Protein AF-A0A2X2VNS3-F1 (afdb_monomer)

Nearest PDB structures (foldseek):
  2ezb-assembly1_A  TM=9.519E-01  e=1.029E-13  Escherichia coli
  2kx9-assembly1_A  TM=9.289E-01  e=7.110E-14  Escherichia coli K-12
  2l5h-assembly1_B  TM=9.046E-01  e=1.571E-13  Escherichia coli
  5woy-assembly1_A  TM=9.059E-01  e=3.311E-08  Caldanaerobacter subterraneus subsp. tengcongensis MB4
  2wqd-assembly1_A-2  TM=8.860E-01  e=8.130E-08  Staphylococcus aureus

Foldseek 3Di:
DVVLLVLLVVLLVLLCVPVNPVLNVLSVVLSVVVPDPVLVVQLVCCCPVVVDDSLVSLCVSLLVVLVVQCPDPDPVSVVVSLVSVVSSVSVSCVSVVHDDDQQLPQ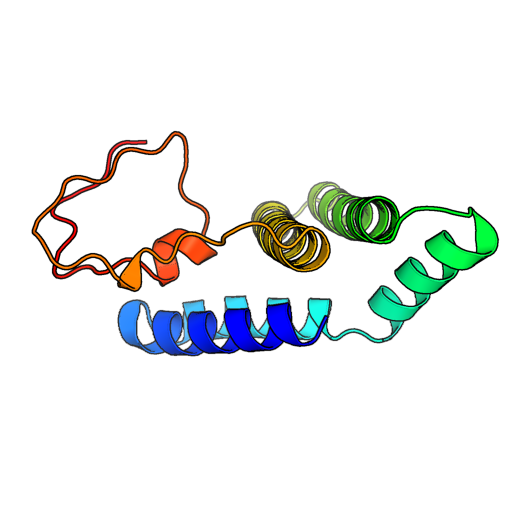DAADEAEDPDARSSRVSRHPPVRHPYYDD

Structure (mmCIF, N/CA/C/O backbone):
data_AF-A0A2X2VNS3-F1
#
_entry.id   AF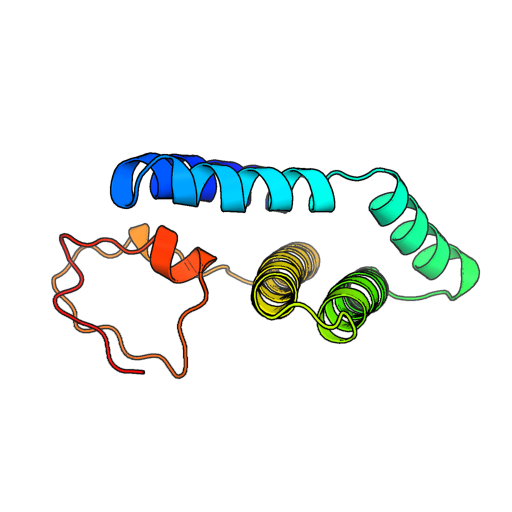-A0A2X2VNS3-F1
#
loop_
_atom_site.group_PDB
_atom_site.id
_atom_site.type_symbol
_atom_site.label_atom_id
_atom_site.label_alt_id
_atom_site.label_comp_id
_atom_site.label_asym_id
_atom_site.label_entity_id
_atom_site.label_seq_id
_atom_site.pdbx_PDB_ins_code
_atom_site.Cartn_x
_atom_site.Cartn_y
_atom_site.Cartn_z
_atom_site.occupancy
_atom_site.B_iso_or_equiv
_atom_site.auth_seq_id
_atom_site.auth_comp_id
_atom_site.auth_asym_id
_atom_site.auth_atom_id
_atom_site.pdbx_PDB_model_num
ATOM 1 N N . MET A 1 1 ? -0.834 5.823 -11.624 1.00 69.62 1 MET A N 1
ATOM 2 C CA . MET A 1 1 ? -0.604 6.571 -10.373 1.00 69.62 1 MET A CA 1
ATOM 3 C C . MET A 1 1 ? -1.795 7.426 -9.920 1.00 69.62 1 MET A C 1
ATOM 5 O O . MET A 1 1 ? -2.358 7.085 -8.888 1.00 69.62 1 MET A O 1
ATOM 9 N N . PRO A 1 2 ? -2.310 8.429 -10.669 1.00 79.25 2 PRO A N 1
ATOM 10 C CA . PRO A 1 2 ? -3.114 9.521 -10.077 1.00 79.25 2 PRO A CA 1
ATOM 11 C C . PRO A 1 2 ? -4.425 9.086 -9.406 1.00 79.25 2 PRO A C 1
ATOM 13 O O . PRO A 1 2 ? -4.847 9.638 -8.394 1.00 79.25 2 PRO A O 1
ATOM 16 N N . ARG A 1 3 ? -5.084 8.060 -9.961 1.00 83.94 3 ARG A N 1
ATOM 17 C CA . ARG A 1 3 ? -6.322 7.506 -9.395 1.00 83.94 3 ARG A CA 1
ATOM 18 C C . ARG A 1 3 ? -6.085 6.792 -8.062 1.00 83.94 3 ARG A C 1
ATOM 20 O O . ARG A 1 3 ? -6.951 6.848 -7.196 1.00 83.94 3 ARG A O 1
ATOM 27 N N . ALA A 1 4 ? -4.946 6.117 -7.917 1.00 82.75 4 ALA A N 1
ATOM 28 C CA . ALA A 1 4 ? -4.584 5.433 -6.683 1.00 82.75 4 ALA A CA 1
ATOM 29 C C . ALA A 1 4 ? -4.241 6.453 -5.589 1.00 82.75 4 ALA A C 1
ATOM 31 O O . ALA A 1 4 ? -4.799 6.345 -4.501 1.00 82.75 4 ALA A O 1
ATOM 32 N N . SER A 1 5 ? -3.461 7.494 -5.908 1.00 84.12 5 SER A N 1
ATOM 33 C CA . SER A 1 5 ? -3.164 8.590 -4.973 1.00 84.12 5 SER A CA 1
ATOM 34 C C . SER A 1 5 ? -4.436 9.279 -4.476 1.00 84.12 5 SER A C 1
ATOM 36 O O . SER A 1 5 ? -4.654 9.377 -3.275 1.00 84.12 5 SER A O 1
ATOM 38 N N . ALA A 1 6 ? -5.360 9.641 -5.376 1.00 86.56 6 ALA A N 1
ATOM 39 C CA . ALA A 1 6 ? -6.626 10.274 -4.987 1.00 86.56 6 ALA A CA 1
ATOM 40 C C . ALA A 1 6 ? -7.497 9.391 -4.069 1.00 86.56 6 ALA A C 1
ATOM 42 O O . ALA A 1 6 ? -8.211 9.890 -3.201 1.00 86.56 6 ALA A O 1
ATOM 43 N N . GLN A 1 7 ? -7.462 8.069 -4.260 1.00 85.00 7 GLN A N 1
ATOM 44 C CA . GLN A 1 7 ? -8.169 7.134 -3.384 1.00 85.00 7 GLN A CA 1
ATOM 45 C C . GLN A 1 7 ? -7.502 7.008 -2.015 1.00 85.00 7 GLN A C 1
ATOM 47 O O . GLN A 1 7 ? -8.210 6.921 -1.016 1.00 85.00 7 GLN A O 1
ATOM 52 N N . LEU A 1 8 ? -6.170 6.974 -1.974 1.00 85.56 8 LEU A N 1
ATOM 53 C CA . LEU A 1 8 ? -5.410 6.923 -0.728 1.00 85.56 8 LEU A CA 1
ATOM 54 C C . LEU A 1 8 ? -5.555 8.218 0.068 1.00 85.56 8 LEU A C 1
ATOM 56 O O . LEU A 1 8 ? -5.700 8.145 1.278 1.00 85.56 8 LEU A O 1
ATOM 60 N N . GLU A 1 9 ? -5.642 9.374 -0.588 1.00 87.94 9 GLU A N 1
ATOM 61 C CA . GLU A 1 9 ? -5.968 10.648 0.064 1.00 87.94 9 GLU A CA 1
ATOM 62 C C . GLU A 1 9 ? -7.337 10.600 0.758 1.00 87.94 9 GLU A C 1
ATOM 64 O O . GLU A 1 9 ? -7.467 10.951 1.929 1.00 87.94 9 GLU A O 1
ATOM 69 N N . ALA A 1 10 ? -8.361 10.060 0.088 1.00 87.50 10 ALA A N 1
ATOM 70 C CA . ALA A 1 10 ? -9.671 9.876 0.714 1.00 87.50 10 ALA A CA 1
ATOM 71 C C . ALA A 1 10 ? -9.630 8.891 1.901 1.00 87.50 10 ALA A C 1
ATOM 73 O O . ALA A 1 10 ? -10.353 9.073 2.882 1.00 87.50 10 ALA A O 1
ATOM 74 N N . ILE A 1 11 ? -8.790 7.849 1.823 1.00 85.25 11 ILE A N 1
ATOM 75 C CA . ILE A 1 11 ? -8.554 6.913 2.935 1.00 85.25 11 ILE A CA 1
ATOM 76 C C . ILE A 1 11 ? -7.856 7.622 4.090 1.00 85.25 11 ILE A C 1
ATOM 78 O O . ILE A 1 11 ? -8.303 7.479 5.222 1.00 85.25 11 ILE A O 1
ATOM 82 N N . LYS A 1 12 ? -6.814 8.406 3.804 1.00 87.38 12 LYS A N 1
ATOM 83 C CA . LYS A 1 12 ? -6.035 9.176 4.775 1.00 87.38 12 LYS A CA 1
ATOM 84 C C . LYS A 1 12 ? -6.942 10.078 5.604 1.00 87.38 12 LYS A C 1
ATOM 86 O O . LYS A 1 12 ? -6.962 9.952 6.824 1.00 87.38 12 LYS A O 1
ATOM 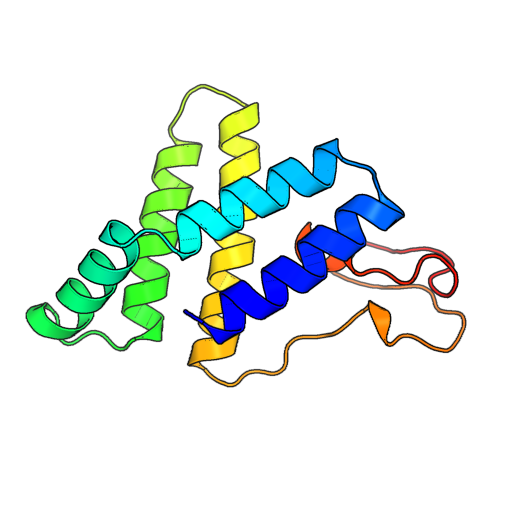91 N N . THR A 1 13 ? -7.756 10.912 4.949 1.00 87.38 13 THR A N 1
ATOM 92 C CA . THR A 1 13 ? -8.695 11.808 5.644 1.00 87.38 13 THR A CA 1
ATOM 93 C C . THR A 1 13 ? -9.644 11.026 6.549 1.00 87.38 13 THR A C 1
ATOM 95 O O . THR A 1 13 ? -9.822 11.363 7.717 1.00 87.38 13 THR A O 1
ATOM 98 N N . LYS A 1 14 ? -10.214 9.928 6.044 1.00 83.94 14 LYS A N 1
ATOM 99 C CA . LYS A 1 14 ? -11.145 9.102 6.816 1.00 83.94 14 LYS A CA 1
ATOM 100 C C . LYS A 1 14 ? -10.473 8.383 7.988 1.00 83.94 14 LYS A C 1
ATOM 102 O O . LYS A 1 14 ? -11.080 8.247 9.051 1.00 83.94 14 LYS A O 1
ATOM 107 N N . ALA A 1 15 ? -9.233 7.939 7.806 1.00 82.31 15 ALA A N 1
ATOM 108 C CA . ALA A 1 15 ? -8.428 7.327 8.851 1.00 82.31 15 ALA A CA 1
ATOM 109 C C . ALA A 1 15 ? -8.128 8.330 9.971 1.00 82.31 15 ALA A C 1
ATOM 111 O O . ALA A 1 15 ? -8.299 7.981 11.136 1.00 82.31 15 ALA A O 1
ATOM 112 N N . GLY A 1 16 ? -7.775 9.573 9.626 1.00 84.56 16 GLY A N 1
ATOM 113 C CA . GLY A 1 16 ? -7.578 10.660 10.589 1.00 84.56 16 GLY A CA 1
ATOM 114 C C . GLY A 1 16 ? -8.844 10.961 11.396 1.00 84.56 16 GLY A C 1
ATOM 115 O O . GLY A 1 16 ? -8.800 11.009 12.624 1.00 84.56 16 GLY A O 1
ATOM 116 N N . GLU A 1 17 ? -10.001 11.045 10.730 1.00 85.06 17 GLU A N 1
ATOM 117 C CA . GLU A 1 17 ? -11.298 11.267 11.391 1.00 85.06 17 GLU A CA 1
ATOM 118 C C . GLU A 1 17 ? -11.721 10.109 12.311 1.00 85.06 17 GLU A C 1
ATOM 120 O O . GLU A 1 17 ? -12.344 10.336 13.349 1.00 85.06 17 GLU A O 1
ATOM 125 N N . THR A 1 18 ? -11.418 8.866 11.926 1.00 79.44 18 THR A N 1
ATOM 126 C CA . THR A 1 18 ? -11.948 7.663 12.593 1.00 79.44 18 THR A CA 1
ATOM 127 C C . THR A 1 18 ? -11.005 7.111 13.663 1.00 79.44 18 THR A C 1
ATOM 129 O O . THR A 1 18 ? -11.459 6.644 14.707 1.00 79.44 18 THR A O 1
ATOM 132 N N . PHE A 1 19 ? -9.697 7.147 13.408 1.00 78.75 19 PHE A N 1
ATOM 133 C CA . PHE A 1 19 ? -8.667 6.489 14.216 1.00 78.75 19 PHE A CA 1
ATOM 134 C C . PHE A 1 19 ? -7.597 7.456 14.754 1.00 78.75 19 PHE A C 1
ATOM 136 O O . PHE A 1 19 ? -6.793 7.044 15.589 1.00 78.75 19 PHE A O 1
ATOM 143 N N . GLY A 1 20 ? -7.607 8.728 14.335 1.00 83.19 20 GLY A N 1
ATOM 144 C CA . GLY A 1 20 ? -6.710 9.782 14.820 1.00 83.19 20 GLY A CA 1
AT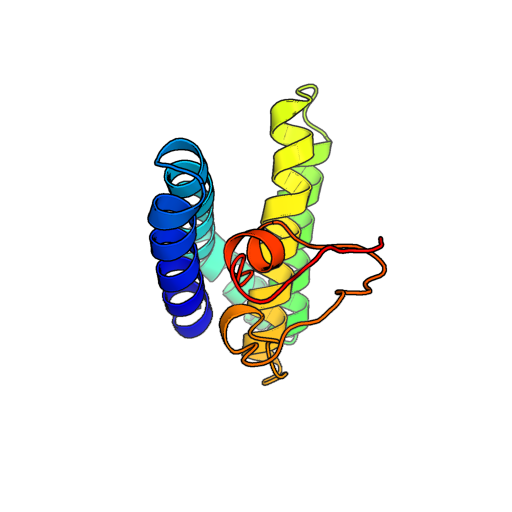OM 145 C C . GLY A 1 20 ? -5.495 10.059 13.926 1.00 83.19 20 GLY A C 1
ATOM 146 O O . GLY A 1 20 ? -5.181 9.303 13.005 1.00 83.19 20 GLY A O 1
ATOM 147 N N . GLU A 1 21 ? -4.790 11.153 14.235 1.00 81.69 21 GLU A N 1
ATOM 148 C CA . GLU A 1 21 ? -3.673 11.709 13.443 1.00 81.69 21 GLU A CA 1
ATOM 149 C C . GLU A 1 21 ? -2.509 10.726 13.238 1.00 81.69 21 GLU A C 1
ATOM 151 O O . GLU A 1 21 ? -1.843 10.753 12.207 1.00 81.69 21 GLU A O 1
ATOM 156 N N . GLU A 1 22 ? -2.279 9.807 14.181 1.00 76.44 22 GLU A N 1
ATOM 157 C CA . GLU A 1 22 ? -1.228 8.795 14.043 1.00 76.44 22 GLU A CA 1
ATOM 158 C C . GLU A 1 22 ? -1.469 7.913 12.814 1.00 76.44 22 GLU A C 1
ATOM 160 O O . GLU A 1 22 ? -0.548 7.694 12.032 1.00 76.44 22 GLU A O 1
ATOM 165 N N . LYS A 1 23 ? -2.714 7.462 12.590 1.00 75.88 23 LYS A N 1
ATOM 166 C CA . LYS A 1 23 ? -3.084 6.674 11.404 1.00 75.88 23 LYS A CA 1
ATOM 167 C C . LYS A 1 23 ? -3.086 7.510 10.130 1.00 75.88 23 LYS A C 1
ATOM 169 O O . LYS A 1 23 ? -2.827 6.965 9.062 1.00 75.88 23 LYS A O 1
ATOM 174 N N . GLU A 1 24 ? -3.329 8.810 10.229 1.00 81.75 24 GLU A N 1
ATOM 175 C CA . GLU A 1 24 ? -3.216 9.725 9.094 1.00 81.75 24 GLU A CA 1
ATOM 176 C C . GLU A 1 24 ? -1.772 9.796 8.573 1.00 81.75 24 GLU A C 1
ATOM 178 O O . GLU A 1 24 ? -1.536 9.587 7.382 1.00 81.75 24 GLU A O 1
ATOM 183 N N . ALA A 1 25 ? -0.802 9.971 9.477 1.00 79.25 25 ALA A N 1
ATOM 184 C CA . ALA A 1 25 ? 0.621 10.043 9.142 1.00 79.25 25 ALA A CA 1
ATOM 185 C C . ALA A 1 25 ? 1.148 8.751 8.487 1.00 79.25 25 ALA A C 1
ATOM 187 O O . ALA A 1 25 ? 2.032 8.792 7.629 1.00 79.25 25 ALA A O 1
ATOM 188 N N . ILE A 1 26 ? 0.579 7.593 8.850 1.00 77.62 26 ILE A N 1
ATOM 189 C CA . ILE A 1 26 ? 0.854 6.309 8.186 1.00 77.62 26 ILE A CA 1
ATOM 190 C C . ILE A 1 26 ? 0.504 6.397 6.694 1.00 77.62 26 ILE A C 1
ATOM 192 O O . ILE A 1 26 ? 1.359 6.130 5.851 1.00 77.62 26 ILE A O 1
ATOM 196 N N . PHE A 1 27 ? -0.732 6.780 6.362 1.00 78.56 27 PHE A N 1
ATOM 197 C CA . PHE A 1 27 ? -1.177 6.870 4.969 1.00 78.56 27 PHE A CA 1
ATOM 198 C C . PHE A 1 27 ? -0.483 7.995 4.196 1.00 78.56 27 PHE A C 1
ATOM 200 O O . PHE A 1 27 ? -0.291 7.866 2.990 1.00 78.56 27 PHE A O 1
ATOM 207 N N . GLU A 1 28 ? -0.068 9.068 4.867 1.00 83.31 28 GLU A N 1
ATOM 208 C CA . GLU A 1 28 ? 0.699 10.145 4.241 1.00 83.31 28 GLU A CA 1
ATOM 209 C C . GLU A 1 28 ? 2.044 9.652 3.690 1.00 83.31 28 GLU A C 1
ATOM 211 O O . GLU A 1 28 ? 2.326 9.842 2.507 1.00 83.31 28 GLU A O 1
ATOM 216 N N . GLY A 1 29 ? 2.837 8.934 4.496 1.00 81.00 29 GLY A N 1
ATOM 217 C CA . GLY A 1 29 ? 4.116 8.376 4.032 1.00 81.00 29 GLY A CA 1
ATOM 218 C C . GLY A 1 29 ? 3.947 7.388 2.872 1.00 81.00 29 GLY A C 1
ATOM 219 O O . GLY A 1 29 ? 4.761 7.322 1.954 1.00 81.00 29 GLY A O 1
ATOM 220 N N . HIS A 1 30 ? 2.841 6.655 2.869 1.00 77.31 30 HIS A N 1
ATOM 221 C CA . HIS A 1 30 ? 2.472 5.735 1.802 1.00 77.31 30 HIS A CA 1
ATOM 222 C C . HIS A 1 30 ? 2.100 6.416 0.482 1.00 77.31 30 HIS A C 1
ATOM 224 O O . HIS A 1 30 ? 2.454 5.916 -0.587 1.00 77.31 30 HIS A O 1
ATOM 230 N N . ILE A 1 31 ? 1.405 7.553 0.542 1.00 83.06 31 ILE A N 1
ATOM 231 C CA . ILE A 1 31 ? 1.106 8.370 -0.640 1.00 83.06 31 ILE A CA 1
ATOM 232 C C . ILE A 1 31 ? 2.400 8.959 -1.197 1.00 83.06 31 ILE A C 1
ATOM 234 O O . ILE A 1 31 ? 2.611 8.878 -2.403 1.00 83.06 31 ILE A O 1
ATOM 238 N N . MET A 1 32 ? 3.293 9.451 -0.331 1.00 84.19 32 MET A N 1
ATOM 239 C CA . MET A 1 32 ? 4.600 9.966 -0.751 1.00 84.19 32 MET A CA 1
ATOM 240 C C . MET A 1 32 ? 5.419 8.915 -1.505 1.00 84.19 32 MET A C 1
ATOM 242 O O . MET A 1 32 ? 5.980 9.229 -2.546 1.00 84.19 32 MET A O 1
ATOM 246 N N . LEU A 1 33 ? 5.434 7.662 -1.035 1.00 80.25 33 LEU A N 1
ATOM 247 C CA . LEU A 1 33 ? 6.111 6.564 -1.735 1.00 80.25 33 LEU A CA 1
ATOM 248 C C . LEU A 1 33 ? 5.492 6.283 -3.115 1.00 80.25 33 LEU A C 1
ATOM 250 O O . LEU A 1 33 ? 6.198 5.997 -4.075 1.00 80.25 33 LEU A O 1
ATOM 254 N N . LEU A 1 34 ? 4.162 6.343 -3.226 1.00 81.75 34 LEU A N 1
ATOM 255 C CA . LEU A 1 34 ? 3.466 6.100 -4.492 1.00 81.75 34 LEU A CA 1
ATOM 256 C C . LEU A 1 34 ? 3.677 7.233 -5.511 1.00 81.75 34 LEU A C 1
ATOM 258 O O . LEU A 1 34 ? 3.612 6.994 -6.718 1.00 81.75 34 LEU A O 1
ATOM 262 N N . GLU A 1 35 ? 3.863 8.455 -5.021 1.00 83.19 35 GLU A N 1
ATOM 263 C CA . GLU A 1 35 ? 4.124 9.659 -5.816 1.00 83.19 35 GLU A CA 1
ATOM 264 C C . GLU A 1 35 ? 5.617 9.906 -6.056 1.00 83.19 35 GLU A C 1
ATOM 266 O O . GLU A 1 35 ? 5.974 10.905 -6.680 1.00 83.19 35 GLU A O 1
ATOM 271 N N . ASP A 1 36 ? 6.479 8.998 -5.597 1.00 86.06 36 ASP A N 1
ATOM 272 C CA . ASP A 1 36 ? 7.913 9.078 -5.823 1.00 86.06 36 ASP A CA 1
ATOM 273 C C . ASP A 1 36 ? 8.231 8.969 -7.325 1.00 86.06 36 ASP A C 1
ATOM 275 O O . ASP A 1 36 ? 7.885 7.992 -8.002 1.00 86.06 36 ASP A O 1
ATOM 279 N N . GLU A 1 37 ? 8.910 9.992 -7.850 1.00 86.88 37 GLU A N 1
ATOM 280 C CA . GLU A 1 37 ? 9.346 10.042 -9.243 1.00 86.88 37 GLU A CA 1
ATOM 281 C C . GLU A 1 37 ? 10.311 8.895 -9.578 1.00 86.88 37 GLU A C 1
ATOM 283 O O . GLU A 1 37 ? 10.312 8.423 -10.716 1.00 86.88 37 GLU A O 1
ATOM 288 N N . GLU A 1 38 ? 11.113 8.423 -8.616 1.00 88.56 38 GLU A N 1
ATOM 289 C CA . GLU A 1 38 ? 12.024 7.290 -8.804 1.00 88.56 38 GLU A CA 1
ATOM 290 C C . GLU A 1 38 ? 11.235 6.000 -9.056 1.00 88.56 38 GLU A C 1
ATOM 292 O O . GLU A 1 38 ? 11.501 5.284 -10.024 1.00 88.56 38 GLU A O 1
ATOM 297 N N . LEU A 1 39 ? 10.176 5.768 -8.277 1.00 87.88 39 LEU A N 1
ATOM 298 C CA . LEU A 1 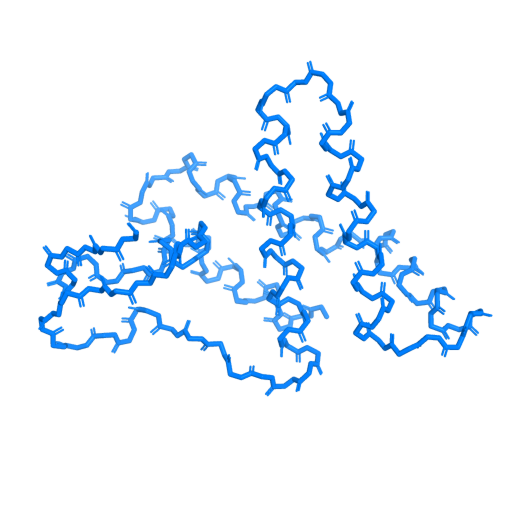39 ? 9.298 4.610 -8.432 1.00 87.88 39 LEU A CA 1
ATOM 299 C C . LEU A 1 39 ? 8.572 4.633 -9.787 1.00 87.88 39 LEU A C 1
ATOM 301 O O . LEU A 1 39 ? 8.468 3.607 -10.465 1.00 87.88 39 LEU A O 1
ATOM 305 N N . GLU A 1 40 ? 8.100 5.802 -10.231 1.00 90.31 40 GLU A N 1
ATOM 306 C CA . GLU A 1 40 ? 7.525 5.949 -11.573 1.00 90.31 40 GLU A CA 1
ATOM 307 C C . GLU A 1 40 ? 8.560 5.650 -12.672 1.00 90.31 40 GLU A C 1
ATOM 309 O O . GLU A 1 40 ? 8.258 4.926 -13.630 1.00 90.31 40 GLU A O 1
ATOM 314 N N . GLN A 1 41 ? 9.780 6.172 -12.539 1.00 93.75 41 GLN A N 1
ATOM 315 C CA . GLN A 1 41 ? 10.849 5.960 -13.513 1.00 93.75 41 GLN A CA 1
ATOM 316 C C . GLN A 1 41 ? 11.267 4.492 -13.607 1.00 93.75 41 GLN A C 1
ATOM 318 O O . GLN A 1 41 ? 11.421 3.991 -14.724 1.00 93.75 41 GLN A O 1
ATOM 323 N N . GLU A 1 42 ? 11.386 3.785 -12.482 1.00 94.50 42 GLU A N 1
ATOM 324 C CA . GLU A 1 42 ? 11.693 2.353 -12.453 1.00 94.50 42 GLU A CA 1
ATOM 325 C C . GLU A 1 42 ? 10.622 1.528 -13.172 1.00 94.50 42 GLU A C 1
ATOM 327 O O . GLU A 1 42 ? 10.940 0.704 -14.036 1.00 94.50 42 GLU A O 1
ATOM 332 N N . ILE A 1 43 ? 9.339 1.792 -12.895 1.00 93.94 43 ILE A N 1
ATOM 333 C CA . ILE A 1 43 ? 8.228 1.109 -13.574 1.00 93.94 43 ILE A CA 1
ATOM 334 C C . ILE A 1 43 ? 8.285 1.376 -15.083 1.00 93.94 43 ILE A C 1
ATOM 336 O O . ILE A 1 43 ? 8.161 0.449 -15.889 1.00 93.94 43 ILE A O 1
ATOM 340 N N . ILE A 1 44 ? 8.494 2.631 -15.493 1.00 94.94 44 ILE A N 1
ATOM 341 C CA . ILE A 1 44 ? 8.596 3.001 -16.911 1.00 94.94 44 ILE A CA 1
ATOM 342 C C . ILE A 1 44 ? 9.799 2.321 -17.576 1.00 94.94 44 ILE A C 1
ATOM 344 O O . ILE A 1 44 ? 9.678 1.876 -18.723 1.00 94.94 44 ILE A O 1
ATOM 348 N N . ALA A 1 45 ? 10.938 2.230 -16.888 1.00 96.94 45 ALA A N 1
ATOM 349 C CA . ALA A 1 45 ? 12.134 1.560 -17.384 1.00 96.94 45 ALA A CA 1
ATOM 350 C C . ALA A 1 45 ? 11.876 0.066 -17.605 1.00 96.94 45 ALA A C 1
ATOM 352 O O . ALA A 1 45 ? 12.132 -0.439 -18.694 1.00 96.94 45 ALA A O 1
ATOM 353 N N . LEU A 1 46 ? 11.258 -0.635 -16.648 1.00 97.44 46 LEU A N 1
ATOM 354 C CA . LEU A 1 46 ? 10.891 -2.048 -16.812 1.00 97.44 46 LEU A CA 1
ATOM 355 C C . LEU A 1 46 ? 9.949 -2.277 -18.003 1.00 97.44 46 LEU A C 1
ATOM 357 O O . LEU A 1 46 ? 10.134 -3.218 -18.778 1.00 97.44 46 LEU A O 1
ATOM 361 N N . ILE A 1 47 ? 8.966 -1.395 -18.195 1.00 97.06 47 ILE A N 1
ATOM 362 C CA . ILE A 1 47 ? 8.050 -1.473 -19.341 1.00 97.06 47 ILE A CA 1
ATOM 363 C C . ILE A 1 47 ? 8.816 -1.306 -20.658 1.00 97.06 47 ILE A C 1
ATOM 365 O O . ILE A 1 47 ? 8.616 -2.086 -21.587 1.00 97.06 47 ILE A O 1
ATOM 369 N N . LYS A 1 48 ? 9.692 -0.301 -20.757 1.00 97.06 48 LYS A N 1
ATOM 370 C CA . LYS A 1 48 ? 10.400 0.030 -22.004 1.00 97.06 48 LYS A CA 1
ATOM 371 C C . LYS A 1 48 ? 11.536 -0.937 -22.324 1.00 97.06 48 LYS A C 1
ATOM 373 O O . LYS A 1 48 ? 11.660 -1.367 -23.468 1.00 97.06 48 LYS A O 1
ATOM 378 N N . ASP A 1 49 ? 12.339 -1.282 -21.327 1.00 97.50 49 ASP A N 1
ATOM 379 C CA . ASP A 1 49 ? 13.592 -2.011 -21.514 1.00 97.50 49 ASP A CA 1
ATOM 380 C C . ASP A 1 49 ? 13.366 -3.526 -21.512 1.00 97.50 49 ASP A C 1
ATOM 382 O O . ASP A 1 49 ? 14.009 -4.253 -22.273 1.00 97.50 49 ASP A O 1
ATOM 386 N N . LYS A 1 50 ? 12.420 -4.014 -20.695 1.00 96.19 50 LYS A N 1
ATOM 387 C CA . LYS A 1 50 ? 12.087 -5.445 -20.592 1.00 96.19 50 LYS A CA 1
ATOM 388 C C . LYS A 1 50 ? 10.784 -5.833 -21.304 1.00 96.19 50 LYS A C 1
ATOM 390 O O . LYS A 1 50 ? 10.437 -7.011 -21.302 1.00 96.19 50 LYS A O 1
ATOM 395 N N . ASN A 1 51 ? 10.078 -4.892 -21.943 1.00 96.06 51 ASN A N 1
ATOM 396 C CA . ASN A 1 51 ? 8.764 -5.115 -22.574 1.00 96.06 51 ASN A CA 1
ATOM 397 C C . ASN A 1 51 ? 7.721 -5.719 -21.615 1.00 96.06 51 ASN A C 1
ATOM 399 O O . ASN A 1 51 ? 6.891 -6.541 -22.013 1.00 96.06 51 ASN A O 1
ATOM 403 N N . MET A 1 52 ? 7.775 -5.333 -20.340 1.00 97.75 52 MET A N 1
ATOM 404 C CA . MET A 1 52 ? 6.807 -5.779 -19.341 1.00 97.75 52 MET A CA 1
ATOM 405 C C . MET A 1 52 ? 5.474 -5.042 -19.496 1.00 97.75 52 MET A C 1
ATOM 407 O O . MET A 1 52 ? 5.423 -3.888 -19.926 1.00 97.75 52 MET A O 1
ATOM 411 N N . THR A 1 53 ? 4.378 -5.697 -19.115 1.00 96.31 53 THR A N 1
ATOM 412 C CA . THR A 1 53 ? 3.087 -5.017 -18.973 1.00 96.31 53 THR A CA 1
ATOM 413 C C . THR A 1 53 ? 3.111 -4.091 -17.755 1.00 96.31 53 THR A C 1
ATOM 415 O O . THR A 1 53 ? 3.886 -4.297 -16.821 1.00 96.31 53 THR A O 1
ATOM 418 N N . ALA A 1 54 ? 2.268 -3.055 -17.752 1.00 93.12 54 ALA A N 1
ATOM 419 C CA . ALA A 1 54 ? 2.264 -2.057 -16.680 1.00 93.12 54 ALA A CA 1
ATOM 420 C C . ALA A 1 54 ? 1.952 -2.658 -15.299 1.00 93.12 54 ALA A C 1
ATOM 422 O O . ALA A 1 54 ? 2.521 -2.228 -14.302 1.00 93.12 54 ALA A O 1
ATOM 423 N N . ASP A 1 55 ? 1.076 -3.660 -15.242 1.00 93.94 55 ASP A N 1
ATOM 424 C CA . ASP A 1 55 ? 0.760 -4.408 -14.028 1.00 93.94 55 ASP A CA 1
ATOM 425 C C . ASP A 1 55 ? 1.941 -5.270 -13.560 1.00 93.94 55 ASP A C 1
ATOM 427 O O . ASP A 1 55 ? 2.281 -5.236 -12.382 1.00 93.94 55 ASP A O 1
ATOM 431 N N . ALA A 1 56 ? 2.625 -5.973 -14.467 1.00 95.94 56 ALA A N 1
ATOM 432 C CA . ALA A 1 56 ? 3.794 -6.772 -14.108 1.00 95.94 56 ALA A CA 1
ATOM 433 C C . ALA A 1 56 ? 4.958 -5.895 -13.620 1.00 95.94 56 ALA A C 1
ATOM 435 O O . ALA A 1 56 ? 5.575 -6.205 -12.606 1.00 95.94 56 ALA A O 1
ATOM 436 N N . ALA A 1 57 ? 5.231 -4.782 -14.307 1.00 96.19 57 ALA A N 1
ATOM 437 C CA . ALA A 1 57 ? 6.281 -3.841 -13.924 1.00 96.19 57 ALA A CA 1
ATOM 438 C C . ALA A 1 57 ? 5.985 -3.167 -12.577 1.00 96.19 57 ALA A C 1
ATOM 440 O O . ALA A 1 57 ? 6.852 -3.119 -11.711 1.00 96.19 57 ALA A O 1
ATOM 441 N N . ALA A 1 58 ? 4.748 -2.698 -12.370 1.00 93.62 58 ALA A N 1
ATOM 442 C CA . ALA A 1 58 ? 4.338 -2.125 -11.091 1.00 93.62 58 ALA A CA 1
ATOM 443 C C . ALA A 1 58 ? 4.419 -3.151 -9.954 1.00 93.62 58 ALA A C 1
ATOM 445 O O . ALA A 1 58 ? 4.851 -2.812 -8.857 1.00 93.62 58 ALA A O 1
ATOM 446 N N . HIS A 1 59 ? 4.032 -4.404 -10.207 1.00 95.19 59 HIS A N 1
ATOM 447 C CA . HIS A 1 59 ? 4.157 -5.464 -9.215 1.00 95.19 59 HIS A CA 1
ATOM 448 C C . HIS A 1 59 ? 5.621 -5.755 -8.860 1.00 95.19 59 HIS A C 1
ATOM 450 O O . HIS A 1 59 ? 5.923 -5.848 -7.676 1.00 95.19 59 HIS A O 1
ATOM 456 N N . GLU A 1 60 ? 6.520 -5.848 -9.848 1.00 95.69 60 GLU A N 1
ATOM 457 C CA . GLU A 1 60 ? 7.953 -6.117 -9.627 1.00 95.69 60 GLU A CA 1
ATOM 458 C C . GLU A 1 60 ? 8.605 -5.032 -8.758 1.00 95.69 60 GLU A C 1
ATOM 460 O O . GLU A 1 60 ? 9.282 -5.360 -7.785 1.00 95.69 60 GLU A O 1
ATOM 465 N N . VAL A 1 61 ? 8.344 -3.752 -9.046 1.00 94.00 61 VAL A N 1
ATOM 466 C CA . VAL A 1 61 ? 8.908 -2.631 -8.271 1.00 94.00 61 VAL A CA 1
ATOM 467 C C . VAL A 1 61 ? 8.369 -2.610 -6.841 1.00 94.00 61 VAL A C 1
ATOM 469 O O . VAL A 1 61 ? 9.143 -2.558 -5.888 1.00 94.00 61 VAL A O 1
ATOM 472 N N . ILE A 1 62 ? 7.047 -2.707 -6.666 1.00 92.50 62 ILE A N 1
ATOM 473 C CA . ILE A 1 62 ? 6.430 -2.703 -5.332 1.00 92.50 62 ILE A CA 1
ATOM 474 C C . ILE A 1 62 ? 6.901 -3.898 -4.500 1.00 92.50 62 ILE A C 1
ATOM 476 O O . ILE A 1 62 ? 7.196 -3.736 -3.317 1.00 92.50 62 ILE A O 1
ATOM 480 N N . GLU A 1 63 ? 6.947 -5.098 -5.083 1.00 93.69 63 GLU A N 1
ATOM 481 C CA . GLU A 1 63 ? 7.369 -6.295 -4.354 1.00 93.69 63 GLU A CA 1
ATOM 482 C C . GLU A 1 63 ? 8.845 -6.200 -3.955 1.00 93.69 63 GLU A C 1
ATOM 484 O O . GLU A 1 63 ? 9.201 -6.601 -2.847 1.00 93.69 63 GLU A O 1
ATOM 489 N N . GLY A 1 64 ? 9.689 -5.603 -4.804 1.00 92.12 64 GLY A N 1
ATOM 490 C CA . GLY A 1 64 ? 11.077 -5.287 -4.470 1.00 92.12 64 GLY A CA 1
ATOM 491 C C . GLY A 1 64 ? 11.190 -4.352 -3.262 1.00 92.12 64 GLY A C 1
ATOM 492 O O . GLY A 1 64 ? 11.923 -4.659 -2.324 1.00 92.12 64 GLY A O 1
ATOM 493 N N . GLN A 1 65 ? 10.414 -3.265 -3.239 1.00 88.06 65 GLN A N 1
ATOM 494 C CA . GLN A 1 65 ? 10.380 -2.316 -2.116 1.00 88.06 65 GLN A CA 1
ATOM 495 C C . GLN A 1 65 ? 9.887 -2.973 -0.818 1.00 88.06 65 GLN A C 1
ATOM 497 O O . GLN A 1 65 ? 10.489 -2.807 0.242 1.00 88.06 65 GLN A O 1
ATOM 502 N N . ALA A 1 66 ? 8.814 -3.765 -0.894 1.00 90.12 66 ALA A N 1
ATOM 503 C CA . ALA A 1 66 ? 8.287 -4.484 0.262 1.00 90.12 66 ALA A CA 1
ATOM 504 C C . ALA A 1 66 ? 9.287 -5.520 0.799 1.00 90.12 66 ALA A C 1
ATOM 506 O O . ALA A 1 66 ? 9.509 -5.587 2.003 1.00 90.12 66 ALA A O 1
ATOM 507 N N . THR A 1 67 ? 9.933 -6.284 -0.084 1.00 91.88 67 THR A N 1
ATOM 508 C CA . THR A 1 67 ? 10.945 -7.277 0.308 1.00 91.88 67 THR A CA 1
ATOM 509 C C . THR A 1 67 ? 12.147 -6.603 0.968 1.00 91.88 67 THR A C 1
ATOM 511 O O . THR A 1 67 ? 12.607 -7.058 2.011 1.00 91.88 67 THR A O 1
ATOM 514 N N . ALA A 1 68 ? 12.613 -5.475 0.423 1.00 88.69 68 ALA A N 1
ATOM 515 C CA . ALA A 1 68 ? 13.709 -4.712 1.013 1.00 88.69 68 ALA A CA 1
ATOM 516 C C . ALA A 1 68 ? 13.384 -4.232 2.438 1.00 88.69 68 ALA A C 1
ATOM 518 O O . ALA A 1 68 ? 14.260 -4.261 3.298 1.00 88.69 68 ALA A O 1
ATOM 519 N N . LEU A 1 69 ? 12.132 -3.840 2.710 1.00 85.94 69 LEU A N 1
ATOM 520 C CA . LEU A 1 69 ? 11.673 -3.496 4.062 1.00 85.94 69 LEU A CA 1
ATOM 521 C C . LEU A 1 69 ? 11.630 -4.712 4.999 1.00 85.94 69 LEU A C 1
ATOM 523 O O . LEU A 1 69 ? 11.978 -4.583 6.170 1.00 85.94 69 LEU A O 1
ATOM 527 N N . GLU A 1 70 ? 11.239 -5.890 4.505 1.00 89.12 70 GLU A N 1
ATOM 528 C CA . GLU A 1 70 ? 11.198 -7.121 5.312 1.00 89.12 70 GLU A CA 1
ATOM 529 C C . GLU A 1 70 ? 12.580 -7.640 5.712 1.00 89.12 70 GLU A C 1
ATOM 531 O O . GLU A 1 70 ? 12.730 -8.277 6.759 1.00 89.12 70 GLU A O 1
ATOM 536 N N . GLU A 1 71 ? 13.586 -7.386 4.879 1.00 90.94 71 GLU A N 1
ATOM 537 C CA . GLU A 1 71 ? 14.972 -7.783 5.130 1.00 90.94 71 GLU A CA 1
ATOM 538 C C . GLU A 1 71 ? 15.661 -6.911 6.192 1.00 90.94 71 GLU A C 1
ATOM 540 O O . GLU A 1 71 ? 16.706 -7.298 6.723 1.00 90.94 71 GLU A O 1
ATOM 545 N N . LEU A 1 72 ? 15.080 -5.759 6.544 1.00 87.69 72 LEU A N 1
ATOM 546 C CA . LEU A 1 72 ? 15.577 -4.918 7.630 1.00 87.69 72 LEU A CA 1
ATOM 547 C C . LEU A 1 72 ? 15.328 -5.589 8.980 1.00 87.69 72 LEU A C 1
ATOM 549 O O . LEU A 1 72 ? 14.256 -6.131 9.235 1.00 87.69 72 LEU A O 1
ATOM 553 N N . ASP A 1 73 ? 16.297 -5.518 9.892 1.00 84.50 73 ASP A N 1
ATOM 554 C CA . ASP A 1 73 ? 16.174 -6.092 11.238 1.00 84.50 73 ASP A CA 1
ATOM 555 C C . ASP A 1 73 ? 15.446 -5.137 12.206 1.00 84.50 73 ASP A C 1
ATOM 557 O O . ASP A 1 73 ? 15.947 -4.780 13.271 1.00 84.50 73 ASP A O 1
ATOM 561 N N . ASP A 1 74 ? 14.268 -4.670 11.788 1.00 87.06 74 ASP A N 1
ATOM 562 C CA . ASP A 1 74 ? 13.401 -3.746 12.520 1.00 87.06 74 ASP A CA 1
ATOM 563 C C . ASP A 1 74 ? 11.942 -4.216 12.383 1.00 87.06 74 ASP A C 1
ATOM 565 O O . ASP A 1 74 ? 11.385 -4.223 11.285 1.00 87.06 74 ASP A O 1
ATOM 569 N N . GLU A 1 75 ? 11.321 -4.646 13.488 1.00 84.06 75 GLU A N 1
ATOM 570 C CA . GLU A 1 75 ? 9.941 -5.162 13.474 1.00 84.06 75 GLU A CA 1
ATOM 571 C C . GLU A 1 75 ? 8.924 -4.133 12.979 1.00 84.06 75 GLU A C 1
ATOM 573 O O . GLU A 1 75 ? 7.998 -4.495 12.256 1.00 84.06 75 GLU A O 1
ATOM 578 N N . TYR A 1 76 ? 9.114 -2.853 13.300 1.00 79.19 76 TYR A N 1
ATOM 579 C CA . TYR A 1 76 ? 8.207 -1.805 12.851 1.00 79.19 76 TYR A CA 1
ATOM 580 C C . TYR A 1 76 ? 8.287 -1.631 11.330 1.00 79.19 76 TYR A C 1
ATOM 582 O O . TYR A 1 76 ? 7.258 -1.510 10.668 1.00 79.19 76 TYR A O 1
ATOM 590 N N . LEU A 1 77 ? 9.487 -1.677 10.743 1.00 78.31 77 LEU A N 1
ATOM 591 C CA . LEU A 1 77 ? 9.647 -1.600 9.284 1.00 78.31 77 LEU A CA 1
ATOM 592 C C . LEU A 1 77 ? 9.163 -2.865 8.565 1.00 78.31 77 LEU A C 1
ATOM 594 O O . LEU A 1 77 ? 8.608 -2.760 7.470 1.00 78.31 77 LEU A O 1
ATOM 598 N N . LYS A 1 78 ? 9.282 -4.042 9.191 1.00 83.00 78 LYS A N 1
ATOM 599 C CA . LYS A 1 78 ? 8.679 -5.279 8.670 1.00 83.00 78 LYS A CA 1
ATOM 600 C C . LYS A 1 78 ? 7.160 -5.178 8.590 1.00 83.00 78 LYS A C 1
ATOM 602 O O . LYS A 1 78 ? 6.583 -5.573 7.580 1.00 83.00 78 LYS A O 1
ATOM 607 N N . GLU A 1 79 ? 6.506 -4.600 9.599 1.00 79.31 79 GLU A N 1
ATOM 608 C CA . GLU A 1 79 ? 5.061 -4.337 9.539 1.00 79.31 79 GLU A CA 1
ATOM 609 C C . GLU A 1 79 ? 4.707 -3.391 8.378 1.00 79.31 79 GLU A C 1
ATOM 611 O O . GLU A 1 79 ? 3.721 -3.618 7.674 1.00 79.31 79 GLU A O 1
ATOM 616 N N . ARG A 1 80 ? 5.562 -2.400 8.082 1.00 81.31 80 ARG A N 1
ATOM 617 C CA . ARG A 1 80 ? 5.367 -1.483 6.944 1.00 81.31 80 ARG A CA 1
ATOM 618 C C . ARG A 1 80 ? 5.454 -2.144 5.575 1.00 81.31 80 ARG A C 1
ATOM 620 O O . ARG A 1 80 ? 4.863 -1.628 4.625 1.00 81.31 80 ARG A O 1
ATOM 627 N N . ALA A 1 81 ? 6.133 -3.278 5.438 1.00 86.62 81 ALA A N 1
ATOM 628 C CA . ALA A 1 81 ? 6.169 -3.998 4.168 1.00 86.62 81 ALA A CA 1
ATOM 629 C C . ALA A 1 81 ? 4.774 -4.479 3.736 1.00 86.62 81 ALA A C 1
ATOM 631 O O . ALA A 1 81 ? 4.434 -4.441 2.549 1.00 86.62 81 ALA A O 1
ATOM 632 N N . ALA A 1 82 ? 3.937 -4.895 4.693 1.00 84.31 82 ALA A N 1
ATOM 633 C CA . ALA A 1 82 ? 2.557 -5.287 4.422 1.00 84.31 82 ALA A CA 1
ATOM 634 C C . ALA A 1 82 ? 1.723 -4.101 3.913 1.00 84.31 82 ALA A C 1
ATOM 636 O O . ALA A 1 82 ? 0.956 -4.263 2.959 1.00 84.31 82 ALA A O 1
ATOM 637 N N . ASP A 1 83 ? 1.933 -2.910 4.480 1.00 83.25 83 ASP A N 1
ATOM 638 C CA . ASP A 1 83 ? 1.280 -1.680 4.029 1.00 83.25 83 ASP A CA 1
ATOM 639 C C . ASP A 1 83 ? 1.671 -1.330 2.581 1.00 83.25 83 ASP A C 1
ATOM 641 O O . ASP A 1 83 ? 0.806 -1.066 1.742 1.00 83.25 83 ASP A O 1
ATOM 645 N N . VAL A 1 84 ? 2.969 -1.396 2.246 1.00 86.56 84 VAL A N 1
ATOM 646 C CA . VAL A 1 84 ? 3.470 -1.156 0.876 1.00 86.56 84 VAL A CA 1
ATOM 647 C C . VAL A 1 84 ? 2.826 -2.120 -0.122 1.00 86.56 84 VAL A C 1
ATOM 649 O O . VA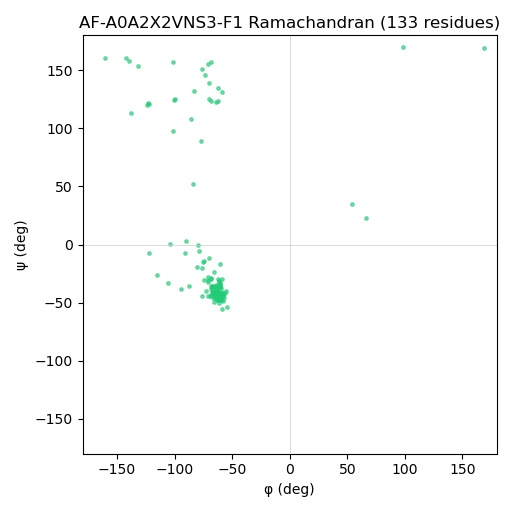L A 1 84 ? 2.361 -1.701 -1.188 1.00 86.56 84 VAL A O 1
ATOM 652 N N . ARG A 1 85 ? 2.712 -3.406 0.234 1.00 89.62 85 ARG A N 1
ATOM 653 C CA . ARG A 1 85 ? 2.007 -4.384 -0.607 1.00 89.62 85 ARG A CA 1
ATOM 654 C C . ARG A 1 85 ? 0.525 -4.067 -0.761 1.00 89.62 85 ARG A C 1
ATOM 656 O O . ARG A 1 85 ? -0.020 -4.282 -1.844 1.00 89.62 85 ARG A O 1
ATOM 663 N N . ASP A 1 86 ? -0.144 -3.576 0.278 1.00 87.44 86 ASP A N 1
ATOM 664 C CA . ASP A 1 86 ? -1.555 -3.182 0.205 1.00 87.44 86 ASP A CA 1
ATOM 665 C C . ASP A 1 86 ? -1.775 -2.040 -0.806 1.00 87.44 86 ASP A C 1
ATOM 667 O O . ASP A 1 86 ? -2.618 -2.128 -1.709 1.00 87.44 86 ASP A O 1
ATOM 671 N N . ILE A 1 87 ? -0.927 -1.014 -0.758 1.00 86.62 87 ILE A N 1
ATOM 672 C CA . ILE A 1 87 ? -0.943 0.100 -1.719 1.00 86.62 87 ILE A CA 1
ATOM 673 C C . ILE A 1 87 ? -0.667 -0.391 -3.136 1.00 86.62 87 ILE A C 1
ATOM 675 O O . ILE A 1 87 ? -1.385 -0.031 -4.075 1.00 86.62 87 ILE A O 1
ATOM 679 N N . GLY A 1 88 ? 0.323 -1.267 -3.293 1.00 89.69 88 GLY A N 1
ATOM 680 C CA . GLY A 1 88 ? 0.625 -1.906 -4.565 1.00 89.69 88 GLY A CA 1
ATOM 681 C C . GLY A 1 88 ? -0.550 -2.690 -5.135 1.00 89.69 88 GLY A C 1
ATOM 682 O O . GLY A 1 88 ? -0.894 -2.529 -6.306 1.00 89.69 88 GLY A O 1
ATOM 683 N N . LYS A 1 89 ? -1.251 -3.479 -4.310 1.00 89.62 89 LYS A N 1
ATOM 684 C CA . LYS A 1 89 ? -2.480 -4.180 -4.720 1.00 89.62 89 LYS A CA 1
ATOM 685 C C . LYS A 1 89 ? -3.543 -3.197 -5.205 1.00 89.62 89 LYS A C 1
ATOM 687 O O . LYS A 1 89 ? -4.203 -3.458 -6.215 1.00 89.62 89 LYS A O 1
ATOM 692 N N . ARG A 1 90 ? -3.712 -2.054 -4.534 1.00 89.38 90 ARG A N 1
ATOM 693 C CA . ARG A 1 90 ? -4.637 -0.997 -4.971 1.00 89.38 90 ARG A CA 1
ATOM 694 C C . ARG A 1 90 ? -4.195 -0.350 -6.287 1.00 89.38 90 ARG A C 1
ATOM 696 O O . ARG A 1 90 ? -5.043 -0.114 -7.152 1.00 89.38 90 ARG A O 1
ATOM 703 N N . LEU A 1 91 ? -2.900 -0.103 -6.485 1.00 90.44 91 LEU A N 1
ATOM 704 C CA . LEU A 1 91 ? -2.354 0.377 -7.757 1.00 90.44 91 LEU A CA 1
ATOM 705 C C . LEU A 1 91 ? -2.641 -0.620 -8.890 1.00 90.44 91 LEU A C 1
ATOM 707 O O . LEU A 1 91 ? -3.187 -0.225 -9.919 1.00 90.44 91 LEU A O 1
ATOM 711 N N . LEU A 1 92 ? -2.373 -1.909 -8.675 1.00 92.44 92 LEU A N 1
ATOM 712 C CA . LEU A 1 92 ? -2.638 -2.973 -9.646 1.00 92.44 92 LEU A CA 1
ATOM 713 C C . LEU A 1 92 ? -4.123 -3.083 -9.989 1.00 92.44 92 LEU A C 1
ATOM 715 O O . LEU A 1 92 ? -4.477 -3.129 -11.165 1.00 92.44 92 LEU A O 1
ATOM 719 N N . ARG A 1 93 ? -5.016 -3.043 -8.989 1.00 91.56 93 ARG A N 1
ATOM 720 C CA . ARG A 1 93 ? -6.469 -3.007 -9.229 1.00 91.56 93 ARG A CA 1
ATOM 721 C C . ARG A 1 93 ? -6.862 -1.823 -10.111 1.00 91.56 93 ARG A C 1
ATOM 723 O O . ARG A 1 93 ? -7.666 -1.993 -11.023 1.00 91.56 93 ARG A O 1
ATOM 730 N N . ASN A 1 94 ? -6.271 -0.648 -9.888 1.00 91.19 94 ASN A N 1
ATOM 731 C CA . ASN A 1 94 ? -6.522 0.528 -10.721 1.00 91.19 94 ASN A CA 1
ATOM 732 C C . ASN A 1 94 ? -5.982 0.371 -12.153 1.00 91.19 94 ASN A C 1
ATOM 734 O O . ASN A 1 94 ? -6.680 0.764 -13.087 1.00 91.19 94 ASN A O 1
ATOM 738 N N . ILE A 1 95 ? -4.788 -0.207 -12.337 1.00 90.00 95 ILE A N 1
ATOM 739 C CA . ILE A 1 95 ? -4.201 -0.483 -13.663 1.00 90.00 95 ILE A CA 1
ATOM 740 C C . ILE A 1 95 ? -5.076 -1.471 -14.443 1.00 90.00 95 ILE A C 1
ATOM 742 O O . ILE A 1 95 ? -5.385 -1.244 -15.609 1.00 90.00 95 ILE A O 1
ATOM 746 N N . LEU A 1 96 ? -5.521 -2.538 -13.779 1.00 92.12 96 LEU A N 1
ATOM 747 C CA . LEU A 1 96 ? -6.337 -3.602 -14.366 1.00 92.12 96 LEU A CA 1
ATOM 748 C C . LEU A 1 96 ? -7.823 -3.227 -14.510 1.00 92.12 96 LEU A C 1
ATOM 750 O O . LEU A 1 96 ? -8.603 -4.004 -15.056 1.00 92.12 96 LEU A O 1
ATOM 754 N N . GLY A 1 97 ? -8.242 -2.063 -14.003 1.00 89.56 97 GLY A N 1
ATOM 755 C CA . GLY A 1 97 ? -9.645 -1.639 -14.010 1.00 89.56 97 GLY A CA 1
ATOM 756 C C . GLY A 1 97 ? -10.562 -2.505 -13.137 1.00 89.56 97 GLY A C 1
ATOM 757 O O . GLY A 1 97 ? -11.770 -2.546 -13.368 1.00 89.56 97 GLY A O 1
ATOM 758 N N . LEU A 1 98 ? -10.005 -3.200 -12.144 1.00 89.50 98 LEU A N 1
ATOM 759 C CA . LEU A 1 98 ? -10.762 -4.030 -11.215 1.00 89.50 98 LEU A CA 1
ATOM 760 C C . LEU A 1 98 ? -11.531 -3.162 -10.217 1.00 89.50 98 LEU A C 1
ATOM 762 O O . LEU A 1 98 ? -11.071 -2.101 -9.787 1.00 89.50 98 LEU A O 1
ATOM 766 N N . ALA A 1 99 ? -12.711 -3.640 -9.825 1.00 82.25 99 ALA A N 1
ATOM 767 C CA . ALA A 1 99 ? -13.501 -2.986 -8.796 1.00 82.25 99 ALA A CA 1
ATOM 768 C C . ALA A 1 99 ? -12.741 -2.988 -7.464 1.00 82.25 99 ALA A C 1
ATOM 770 O O . ALA A 1 99 ? -12.193 -4.005 -7.036 1.00 82.25 99 ALA A O 1
ATOM 771 N N . ILE A 1 100 ? -12.739 -1.836 -6.803 1.00 81.88 100 ILE A N 1
ATOM 772 C CA . ILE A 1 100 ? -12.254 -1.703 -5.436 1.00 81.88 100 ILE A CA 1
ATOM 773 C C . ILE A 1 100 ? -13.482 -1.677 -4.538 1.00 81.88 100 ILE A C 1
ATOM 775 O O . ILE A 1 100 ? -14.393 -0.877 -4.755 1.00 81.88 100 ILE A O 1
ATOM 779 N N . ILE A 1 101 ? -13.513 -2.588 -3.571 1.00 82.06 101 ILE A N 1
ATOM 780 C CA . ILE A 1 101 ? -14.607 -2.691 -2.612 1.00 82.06 101 ILE A CA 1
ATOM 781 C C . ILE A 1 101 ? -14.536 -1.473 -1.692 1.00 82.06 101 ILE A C 1
ATOM 783 O O . ILE A 1 101 ? -13.500 -1.206 -1.090 1.00 82.06 101 ILE A O 1
ATOM 787 N N . ASP A 1 102 ? -15.639 -0.736 -1.608 1.00 82.94 102 ASP A N 1
ATOM 788 C CA . ASP A 1 102 ? -15.784 0.401 -0.708 1.00 82.94 102 ASP A CA 1
ATOM 789 C C . ASP A 1 102 ? -16.608 -0.020 0.514 1.00 82.94 102 ASP A C 1
ATOM 791 O O . ASP A 1 102 ? -17.841 -0.056 0.476 1.00 82.94 102 ASP A O 1
ATOM 795 N N . LEU A 1 103 ? -15.917 -0.350 1.607 1.00 86.94 103 LEU A N 1
ATOM 796 C CA . LEU A 1 103 ? -16.552 -0.743 2.870 1.00 86.94 103 LEU A CA 1
ATOM 797 C C . LEU A 1 103 ? -17.260 0.426 3.569 1.00 86.94 103 LEU A C 1
ATOM 799 O O . LEU A 1 103 ? -18.058 0.208 4.484 1.00 86.94 103 LEU A O 1
ATOM 803 N N . SER A 1 104 ? -17.039 1.664 3.121 1.00 84.50 104 SER A N 1
ATOM 804 C CA . SER A 1 104 ? -17.761 2.813 3.654 1.00 84.50 104 SER A CA 1
ATOM 805 C C . SER A 1 104 ? -19.193 2.923 3.136 1.00 84.50 104 SER A C 1
ATOM 807 O O . SER A 1 104 ? -20.036 3.546 3.782 1.00 84.50 104 SER A O 1
ATOM 809 N N . ALA A 1 105 ? -19.493 2.275 2.007 1.00 87.69 105 ALA A N 1
ATOM 810 C CA . ALA A 1 105 ? -20.803 2.308 1.368 1.00 87.69 105 ALA A CA 1
ATOM 811 C C . ALA A 1 105 ? -21.836 1.361 2.013 1.00 87.69 105 ALA A C 1
ATOM 813 O O . ALA A 1 105 ? -22.981 1.310 1.558 1.00 87.69 105 ALA A O 1
ATOM 814 N N . ILE A 1 106 ? -21.460 0.616 3.060 1.00 89.81 106 ILE A N 1
ATOM 815 C CA . ILE A 1 106 ? -22.358 -0.269 3.813 1.00 89.81 106 ILE A CA 1
ATOM 816 C C . ILE A 1 106 ? -23.465 0.572 4.474 1.00 89.81 106 ILE A C 1
ATOM 818 O O . ILE A 1 106 ? -23.179 1.514 5.216 1.00 89.81 106 ILE A O 1
ATOM 822 N N . LYS A 1 107 ? -24.733 0.238 4.189 1.00 90.25 107 LYS A N 1
ATOM 823 C CA . LYS A 1 107 ? -25.925 0.988 4.647 1.00 90.25 107 LYS A CA 1
ATOM 824 C C . LYS A 1 107 ? -26.703 0.296 5.763 1.00 90.25 107 LYS A C 1
ATOM 826 O O . LYS A 1 107 ? -27.278 0.976 6.618 1.00 90.25 107 LYS A O 1
ATOM 831 N N . ASP A 1 108 ? -26.708 -1.029 5.744 1.00 94.00 108 ASP A N 1
ATOM 832 C CA . ASP A 1 108 ? -27.441 -1.875 6.680 1.00 94.00 108 ASP A CA 1
ATOM 833 C C . ASP A 1 108 ? -26.499 -2.438 7.742 1.00 94.00 108 ASP A C 1
ATOM 835 O O . ASP A 1 108 ? -25.288 -2.505 7.532 1.00 94.00 108 ASP A O 1
ATOM 839 N N . GLU A 1 109 ? -27.052 -2.817 8.892 1.00 96.00 109 GLU A N 1
ATOM 840 C CA . GLU A 1 109 ? -26.276 -3.462 9.948 1.00 96.00 109 GLU A CA 1
ATOM 841 C C . GLU A 1 109 ? -25.833 -4.863 9.509 1.00 96.00 109 GLU A C 1
ATOM 843 O O . GLU A 1 109 ? -26.662 -5.696 9.136 1.00 96.00 109 GLU A O 1
ATOM 848 N N . VAL A 1 110 ? -24.525 -5.122 9.536 1.00 95.25 110 VAL A N 1
ATOM 849 C CA . VAL A 1 110 ? -23.927 -6.366 9.028 1.00 95.25 110 VAL A CA 1
ATOM 850 C C . VAL A 1 110 ? -22.810 -6.882 9.932 1.00 95.25 110 VAL A C 1
ATOM 852 O O . VAL A 1 110 ? -22.177 -6.122 10.66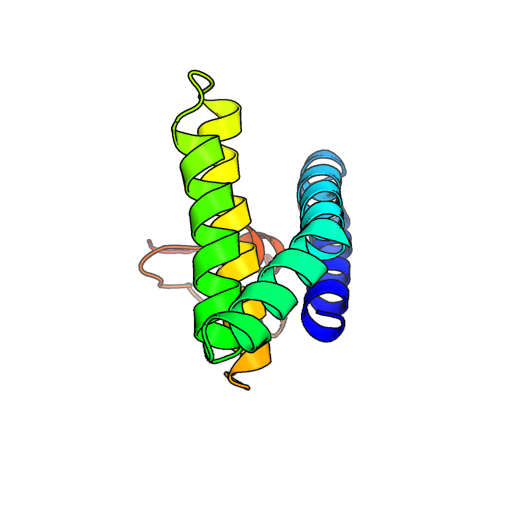5 1.00 95.25 110 VAL A O 1
ATOM 855 N N . ILE A 1 111 ? -22.534 -8.184 9.833 1.00 94.38 111 ILE A N 1
ATOM 856 C CA . ILE A 1 111 ? -21.287 -8.796 10.307 1.00 94.38 111 ILE A CA 1
ATOM 857 C C . ILE A 1 111 ? -20.385 -8.982 9.087 1.00 94.38 111 ILE A C 1
ATOM 859 O O . ILE A 1 111 ? -20.801 -9.594 8.102 1.00 94.38 111 ILE A O 1
ATOM 863 N N . LEU A 1 112 ? -19.166 -8.445 9.143 1.00 92.38 112 LEU A N 1
ATOM 864 C CA . LEU A 1 112 ? -18.191 -8.571 8.062 1.00 92.38 112 LEU A CA 1
ATOM 865 C C . LEU A 1 112 ? -17.448 -9.909 8.179 1.00 92.38 112 LEU A C 1
ATOM 867 O O . LEU A 1 112 ? -16.974 -10.262 9.253 1.00 92.38 112 LEU A O 1
ATOM 871 N N . VAL A 1 113 ? -17.334 -10.654 7.082 1.00 93.25 113 VAL A N 1
ATOM 872 C CA . VAL A 1 113 ? -16.567 -11.909 7.037 1.00 93.25 113 VAL A CA 1
ATOM 873 C C . VAL A 1 113 ? -15.532 -11.790 5.929 1.00 93.25 113 VAL A C 1
ATOM 875 O O . VAL A 1 113 ? -15.896 -11.587 4.770 1.00 93.25 113 VAL A O 1
ATOM 878 N N . ALA A 1 114 ? -14.257 -11.904 6.284 1.00 89.94 114 ALA A N 1
ATOM 879 C CA . ALA A 1 114 ? -13.130 -11.839 5.361 1.00 89.94 114 ALA A CA 1
ATOM 880 C C . ALA A 1 114 ? -12.058 -12.846 5.796 1.00 89.94 114 ALA A C 1
ATOM 882 O O . ALA A 1 114 ? -12.076 -13.286 6.931 1.00 89.94 114 ALA A O 1
ATOM 883 N N . ALA A 1 115 ? -11.147 -13.243 4.906 1.00 87.62 115 ALA A N 1
ATOM 884 C CA . ALA A 1 115 ? -9.990 -14.049 5.322 1.00 87.62 115 ALA A CA 1
ATOM 885 C C . ALA A 1 115 ? -8.952 -13.202 6.076 1.00 87.62 115 ALA A C 1
ATOM 887 O O . ALA A 1 115 ? -8.225 -13.706 6.919 1.00 87.62 115 ALA A O 1
ATOM 888 N N . ASP A 1 116 ? -8.876 -11.923 5.719 1.00 83.50 116 ASP A N 1
ATOM 889 C CA . ASP A 1 116 ? -8.055 -10.907 6.357 1.00 83.50 116 ASP A CA 1
ATOM 890 C C . ASP A 1 116 ? -8.616 -9.529 5.969 1.00 83.50 116 ASP A C 1
ATOM 892 O O . ASP A 1 116 ? -9.355 -9.420 4.981 1.00 83.50 116 ASP A O 1
ATOM 896 N N . LEU A 1 117 ? -8.278 -8.490 6.730 1.00 83.50 117 LEU A N 1
ATOM 897 C CA . LEU A 1 117 ? -8.623 -7.104 6.425 1.00 83.50 117 LEU A CA 1
ATOM 898 C C . LEU A 1 117 ? -7.356 -6.271 6.332 1.00 83.50 117 LEU A C 1
ATOM 900 O O . LEU A 1 117 ? -6.609 -6.125 7.296 1.00 83.50 117 LEU A O 1
ATOM 904 N N . THR A 1 118 ? -7.152 -5.658 5.174 1.00 81.88 118 THR A N 1
ATOM 905 C CA . THR A 1 118 ? -6.019 -4.752 4.990 1.00 81.88 118 THR A CA 1
ATOM 906 C C . THR A 1 118 ? -6.189 -3.474 5.827 1.00 81.88 118 THR A C 1
ATOM 908 O O . THR A 1 118 ? -7.320 -3.080 6.153 1.00 81.88 118 THR A O 1
ATOM 911 N N . PRO A 1 119 ? -5.093 -2.767 6.157 1.00 78.31 119 PRO A N 1
ATOM 912 C CA . PRO A 1 119 ? -5.160 -1.470 6.827 1.00 78.31 119 PRO A CA 1
ATOM 913 C C . PRO A 1 119 ? -6.024 -0.459 6.065 1.00 78.31 119 PRO A C 1
ATOM 915 O O . PRO A 1 119 ? -6.835 0.234 6.682 1.00 78.31 119 PRO A O 1
ATOM 918 N N . SER A 1 120 ? -5.937 -0.427 4.727 1.00 81.44 120 SER A N 1
ATOM 919 C CA . SER A 1 120 ? -6.798 0.425 3.895 1.00 81.44 120 SER A CA 1
ATOM 920 C C . SER A 1 120 ? -8.284 0.079 4.027 1.00 81.44 120 SER A C 1
ATOM 922 O O . SER A 1 120 ? -9.122 0.977 4.071 1.00 81.44 120 SER A O 1
ATOM 924 N N . GLU A 1 121 ? -8.639 -1.208 4.082 1.00 86.94 121 GLU A N 1
ATOM 925 C CA . GLU A 1 121 ? -10.031 -1.655 4.241 1.00 86.94 121 GLU A CA 1
ATOM 926 C C . GLU A 1 121 ? -10.566 -1.334 5.640 1.00 86.94 121 GLU A C 1
ATOM 928 O O . GLU A 1 121 ? -11.665 -0.792 5.778 1.00 86.94 121 GLU A O 1
ATOM 933 N N . THR A 1 122 ? -9.762 -1.594 6.670 1.00 85.75 122 THR A N 1
ATOM 934 C CA . THR A 1 122 ? -10.109 -1.291 8.064 1.00 85.75 122 THR A CA 1
ATOM 935 C C . THR A 1 122 ? -10.304 0.213 8.272 1.00 85.75 122 THR A C 1
ATOM 937 O O . THR A 1 122 ? -11.265 0.622 8.923 1.00 85.75 122 THR A O 1
ATOM 940 N N . ALA A 1 123 ? -9.465 1.047 7.648 1.00 84.31 123 ALA A N 1
ATOM 941 C CA . ALA A 1 123 ? -9.575 2.505 7.703 1.00 84.31 123 ALA A CA 1
ATOM 942 C C . ALA A 1 123 ? -10.883 3.047 7.094 1.00 84.31 123 ALA A C 1
ATOM 944 O O . ALA A 1 123 ? -11.388 4.089 7.512 1.00 84.31 123 ALA A O 1
ATOM 945 N N . GLN A 1 124 ? -11.448 2.352 6.103 1.00 86.12 124 GLN A N 1
ATOM 946 C CA . GLN A 1 124 ? -12.668 2.778 5.410 1.00 86.12 124 GLN A CA 1
ATOM 947 C C . GLN A 1 124 ? -13.960 2.244 6.037 1.00 86.12 124 GLN A C 1
ATOM 949 O O . GLN A 1 124 ? -15.051 2.643 5.613 1.00 86.12 124 GLN A O 1
ATOM 954 N N . LEU A 1 125 ? -13.856 1.350 7.019 1.00 88.44 125 LEU A N 1
ATOM 955 C CA . LEU A 1 125 ? -14.981 0.618 7.582 1.00 88.44 125 LEU A CA 1
ATOM 956 C C . LEU A 1 125 ? -16.052 1.559 8.156 1.00 88.44 125 LEU A C 1
ATOM 958 O O . LEU A 1 125 ? -15.767 2.463 8.941 1.00 88.44 125 LEU A O 1
ATOM 962 N N . ASN A 1 126 ? -17.318 1.328 7.803 1.00 88.62 126 ASN A N 1
ATOM 963 C CA . ASN A 1 126 ? -18.426 2.047 8.426 1.00 88.62 126 ASN A CA 1
ATOM 964 C C . ASN A 1 126 ? -18.721 1.481 9.828 1.00 88.62 126 ASN A C 1
ATOM 966 O O . ASN A 1 126 ? -19.562 0.592 9.983 1.00 88.62 126 ASN A O 1
ATOM 970 N N . LEU A 1 127 ? -18.055 2.024 10.852 1.00 86.75 127 LEU A N 1
ATOM 971 C CA . LEU A 1 127 ? -18.181 1.578 12.249 1.00 86.75 127 LEU A CA 1
ATOM 972 C C . LEU A 1 127 ? -19.602 1.698 12.830 1.00 86.75 127 LEU A C 1
ATOM 974 O O . LEU A 1 127 ? -19.900 1.069 13.838 1.00 86.75 127 LEU A O 1
ATOM 978 N N . GLN A 1 128 ? -20.498 2.475 12.210 1.00 89.44 128 GLN A N 1
ATOM 979 C CA . GLN A 1 128 ? -21.901 2.558 12.640 1.00 89.44 128 GLN A CA 1
ATOM 980 C C . GLN A 1 128 ? -22.759 1.397 12.128 1.00 89.44 128 GLN A C 1
ATOM 982 O O . GLN A 1 128 ? -23.861 1.183 12.626 1.00 89.44 128 GLN A O 1
ATOM 987 N N . LYS A 1 129 ? -22.302 0.701 11.084 1.00 92.62 129 LYS A N 1
ATOM 988 C CA . LYS A 1 129 ? -23.067 -0.338 10.381 1.00 92.62 129 LYS A CA 1
ATOM 989 C C . LYS A 1 129 ? -22.446 -1.717 10.513 1.00 92.62 129 LYS A C 1
ATOM 991 O O . LYS A 1 129 ? -23.154 -2.715 10.453 1.00 92.62 129 LYS A O 1
ATOM 996 N N . VAL A 1 130 ? -21.139 -1.794 10.720 1.00 92.62 130 VAL A N 1
ATOM 997 C CA . VAL A 1 130 ? -20.471 -3.068 10.966 1.00 92.62 130 VAL A CA 1
ATOM 998 C C . VAL A 1 130 ? -20.549 -3.396 12.454 1.00 92.62 130 VAL A C 1
ATOM 1000 O O . VAL A 1 130 ? -19.887 -2.766 13.270 1.00 92.62 130 VAL A O 1
ATOM 1003 N N . LEU A 1 131 ? -21.372 -4.390 12.799 1.00 93.00 131 LEU A N 1
ATOM 1004 C CA . LEU A 1 131 ? -21.596 -4.840 14.180 1.00 93.00 131 LEU A CA 1
ATOM 1005 C C . LEU A 1 131 ? -20.431 -5.679 14.732 1.00 93.00 131 LEU A C 1
ATOM 1007 O O . LEU A 1 131 ? -20.347 -5.926 15.933 1.00 93.00 131 LEU A O 1
ATOM 1011 N N . GLY A 1 132 ? -19.552 -6.144 13.847 1.00 89.19 132 GLY A N 1
ATOM 1012 C CA . GLY A 1 132 ? -18.371 -6.941 14.150 1.00 89.19 132 GLY A CA 1
ATOM 1013 C C . GLY A 1 132 ? -17.774 -7.525 12.872 1.00 89.19 132 GLY A C 1
ATOM 1014 O O . GLY A 1 132 ? -18.402 -7.473 11.809 1.00 89.19 132 GLY A O 1
ATOM 1015 N N . PHE A 1 133 ? -16.572 -8.089 12.971 1.00 89.88 133 PHE A N 1
ATOM 1016 C CA . PHE A 1 133 ? -15.931 -8.800 11.869 1.00 89.88 133 PHE A CA 1
ATOM 1017 C C . PHE A 1 133 ? -15.374 -10.154 12.319 1.00 89.88 133 PHE A C 1
ATOM 1019 O O . PHE A 1 133 ? -15.073 -10.355 13.495 1.00 89.88 133 PHE A O 1
ATOM 1026 N N . ILE A 1 134 ? -15.273 -11.082 11.372 1.00 91.06 134 ILE A N 1
ATOM 1027 C CA . ILE A 1 134 ? -14.675 -12.407 11.530 1.00 91.06 134 ILE A CA 1
ATOM 1028 C C . ILE A 1 134 ? -13.564 -12.509 10.481 1.00 91.06 134 ILE A C 1
ATOM 1030 O O . ILE A 1 134 ? -13.858 -12.350 9.292 1.00 91.06 134 ILE A O 1
ATOM 1034 N N . HIS A 1 135 ? -12.331 -12.748 10.942 1.00 78.31 135 HIS A N 1
ATOM 1035 C CA . HIS A 1 135 ? -11.167 -13.096 10.121 1.00 78.31 135 HIS A CA 1
ATOM 1036 C C . HIS A 1 135 ? -10.600 -14.448 10.558 1.00 78.31 135 HIS A C 1
ATOM 1038 O O . HIS A 1 135 ? -10.607 -14.685 11.795 1.00 78.31 135 HIS A O 1
#

Solvent-accessible surface area (backbone atoms only — not comparable to full-atom values): 7444 Å² total; per-residue (Å²): 104,72,71,46,48,57,51,47,51,57,41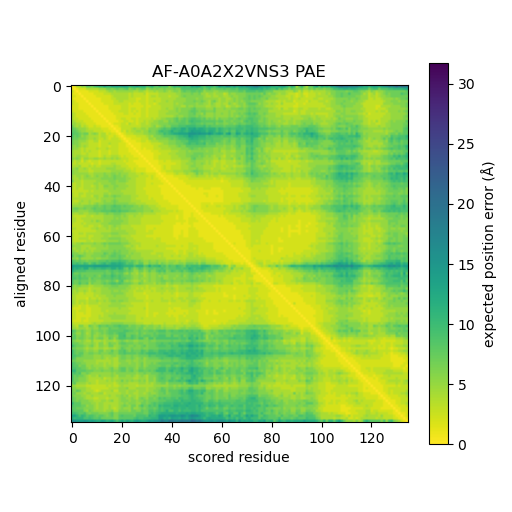,22,57,42,18,28,76,74,72,31,64,73,52,20,54,55,44,49,57,53,44,50,58,67,67,31,66,66,56,53,48,52,30,52,44,37,28,70,78,69,69,38,52,71,56,58,20,48,48,53,54,39,51,49,55,20,50,57,32,50,72,43,99,39,72,72,47,33,56,45,17,57,53,48,46,52,52,42,51,50,43,41,32,59,73,72,68,47,87,76,88,63,53,52,74,57,83,58,81,40,73,46,78,45,87,67,78,51,71,72,54,60,42,38,46,33,74,91,23,46,81,46,75,48,101

Radius of gyration: 15.93 Å; Cα contacts (8 Å, |Δi|>4): 148; chains: 1; bounding box: 44×26×37 Å

Sequence (135 aa):
MPRASAQLEAIKTKAGETFGEEKEAIFEGHIMLLEDEELEQEIIALIKDKNMTADAAAHEVIEGQATALEELDDEYLKERAADVRDIGKRLLRNILGLAIIDLSAIKDEVILVAADLTPSETAQLNLQKVLGFIH

Secondary structure (DSSP, 8-state):
-HHHHHHHHHHHHHHHHHH-HHHHHHHHHHHHHHT-HHHHHHHHHHHHHH---HHHHHHHHHHHHHHHHHTSS-HHHHHHHHHHHHHHHHHH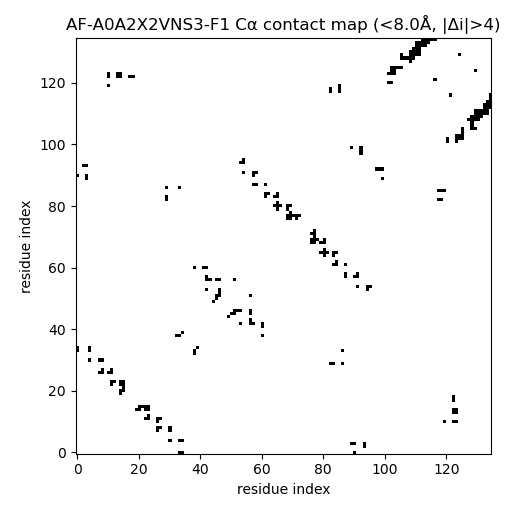HHHTTPPPP-GGG--S-EEEE-S---HHHHHH--TTTEEEEE-

pLDDT: mean 87.49, std 5.67, range [69.62, 97.75]

Organism: Citrobacter koseri (NCBI:txid545)

InterPro domains:
  IPR008731 Phosphotransferase system, enzyme I N-terminal [PF05524] (3-80)
  IPR036618 PtsI, HPr-binding domain superfamily [G3DSA:1.10.274.10] (3-100)
  IPR036618 PtsI, HPr-binding domain superfamily [SSF47831] (3-97)
  IPR036637 Phosphohistidine domain superfamily [SSF52009] (79-134)
  IPR050499 Phosphoenolpyruvate-dependent sugar PTS enzyme [PTHR46244] (3-134)

Mean predicted aligned error: 5.07 Å